Protein AF-A0A6B3HXJ4-F1 (afdb_monomer_lite)

pLDDT: mean 70.56, std 13.28, range [40.56, 88.31]

Radius o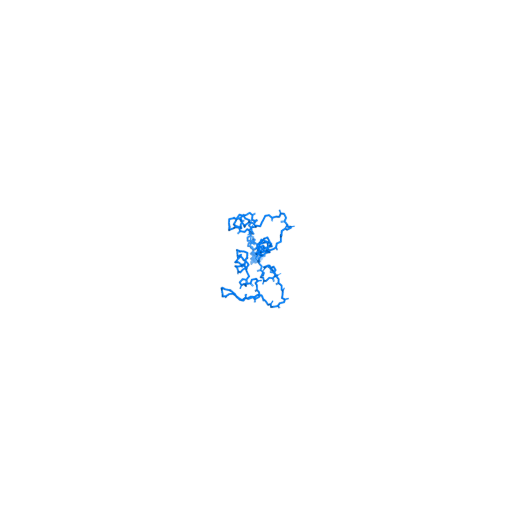f gyration: 31.88 Å; chains: 1; bounding box: 84×37×88 Å

Structure (mmCIF, N/CA/C/O backbone):
data_AF-A0A6B3HXJ4-F1
#
_entry.id   AF-A0A6B3HXJ4-F1
#
loop_
_atom_site.group_PDB
_atom_site.id
_atom_site.type_symbol
_atom_site.label_atom_id
_atom_site.label_alt_id
_atom_site.label_comp_id
_atom_site.label_asym_id
_atom_site.label_entity_id
_atom_site.label_seq_id
_atom_site.pdbx_PDB_ins_code
_atom_site.Cartn_x
_atom_site.Cartn_y
_atom_site.Cartn_z
_atom_site.occupancy
_atom_site.B_iso_or_equiv
_atom_site.auth_seq_id
_atom_site.auth_comp_id
_atom_site.auth_asym_id
_atom_site.auth_atom_id
_atom_site.pdbx_PDB_model_num
ATOM 1 N N . ALA A 1 1 ? 11.473 -3.000 -5.394 1.00 66.81 1 ALA A N 1
ATOM 2 C CA . ALA A 1 1 ? 10.977 -4.098 -4.515 1.00 66.81 1 ALA A CA 1
ATOM 3 C C . ALA A 1 1 ? 10.279 -3.626 -3.225 1.00 66.81 1 ALA A C 1
ATOM 5 O O . ALA A 1 1 ? 9.156 -4.054 -2.975 1.00 66.81 1 ALA A O 1
ATOM 6 N N . ILE A 1 2 ? 10.885 -2.776 -2.378 1.00 74.00 2 ILE A N 1
ATOM 7 C CA . ILE A 1 2 ? 10.279 -2.393 -1.080 1.00 74.00 2 ILE A CA 1
ATOM 8 C C . ILE A 1 2 ? 8.946 -1.632 -1.213 1.00 74.00 2 ILE A C 1
ATOM 10 O O . ILE A 1 2 ? 8.036 -1.848 -0.416 1.00 74.00 2 ILE A O 1
ATOM 14 N N . GLY A 1 3 ? 8.785 -0.816 -2.262 1.00 77.94 3 GLY A N 1
ATOM 15 C CA . GLY A 1 3 ? 7.528 -0.116 -2.549 1.00 77.94 3 GLY A CA 1
ATOM 16 C C . GLY A 1 3 ? 6.369 -1.063 -2.855 1.00 77.94 3 GLY A C 1
ATOM 17 O O . GLY A 1 3 ? 5.267 -0.874 -2.344 1.00 77.94 3 GLY A O 1
ATOM 18 N N . ALA A 1 4 ? 6.627 -2.137 -3.607 1.00 83.00 4 ALA A N 1
ATOM 19 C CA . ALA A 1 4 ? 5.617 -3.149 -3.902 1.00 83.00 4 ALA A CA 1
ATOM 20 C C . ALA A 1 4 ? 5.202 -3.949 -2.662 1.00 83.00 4 ALA A C 1
ATOM 22 O O . ALA A 1 4 ? 4.020 -4.236 -2.479 1.00 83.00 4 ALA A O 1
ATOM 23 N N . LEU A 1 5 ? 6.152 -4.234 -1.767 1.00 82.88 5 LEU A N 1
ATOM 24 C CA . LEU A 1 5 ? 5.867 -4.878 -0.484 1.00 82.88 5 LEU A CA 1
ATOM 25 C C . LEU A 1 5 ? 5.040 -3.977 0.439 1.00 82.88 5 LEU A C 1
ATOM 27 O O . LEU A 1 5 ? 4.086 -4.448 1.056 1.00 82.88 5 LEU A O 1
ATOM 31 N N . LEU A 1 6 ? 5.358 -2.681 0.506 1.00 84.44 6 LEU A N 1
ATOM 32 C CA . LEU A 1 6 ? 4.565 -1.717 1.267 1.00 84.44 6 LEU A CA 1
ATOM 33 C C . LEU A 1 6 ? 3.143 -1.612 0.705 1.00 84.44 6 LEU A C 1
ATOM 35 O O . LEU A 1 6 ? 2.178 -1.706 1.458 1.00 84.44 6 LEU A O 1
ATOM 39 N N . TYR A 1 7 ? 3.003 -1.483 -0.613 1.00 85.50 7 TYR A N 1
ATOM 40 C CA . TYR A 1 7 ? 1.703 -1.460 -1.278 1.00 85.50 7 TYR A CA 1
ATOM 41 C C . TYR A 1 7 ? 0.868 -2.693 -0.928 1.00 85.50 7 TYR A C 1
ATOM 43 O O . TYR A 1 7 ? -0.265 -2.570 -0.462 1.00 85.50 7 TYR A O 1
ATOM 51 N N . ALA A 1 8 ? 1.467 -3.875 -1.068 1.00 88.31 8 ALA A N 1
ATOM 52 C CA . ALA A 1 8 ? 0.857 -5.149 -0.727 1.00 88.31 8 ALA A CA 1
ATOM 53 C C . ALA A 1 8 ? 0.450 -5.243 0.748 1.00 88.31 8 ALA A C 1
ATOM 55 O O . ALA A 1 8 ? -0.618 -5.772 1.064 1.00 88.31 8 ALA A O 1
ATOM 56 N N . ALA A 1 9 ? 1.255 -4.703 1.664 1.00 85.56 9 ALA A N 1
ATOM 57 C CA . ALA A 1 9 ? 0.920 -4.674 3.083 1.00 85.56 9 ALA A CA 1
ATOM 58 C C . ALA A 1 9 ? -0.333 -3.825 3.367 1.00 85.56 9 ALA A C 1
ATOM 60 O O . ALA A 1 9 ? -1.153 -4.205 4.208 1.00 85.56 9 ALA A O 1
ATOM 61 N N . LEU A 1 10 ? -0.511 -2.717 2.640 1.00 86.00 10 LEU A N 1
ATOM 62 C CA . LEU A 1 10 ? -1.631 -1.789 2.815 1.00 86.00 10 LEU A CA 1
ATOM 63 C C . LEU A 1 10 ? -2.918 -2.299 2.167 1.00 86.00 10 LEU A C 1
ATOM 65 O O . LEU A 1 10 ? -3.974 -2.321 2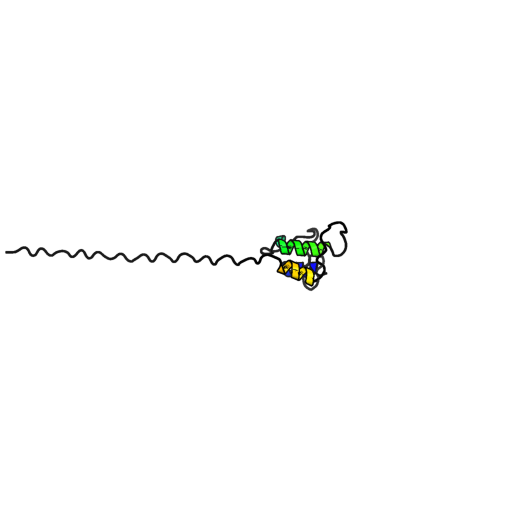.807 1.00 86.00 10 LEU A O 1
ATOM 69 N N . THR A 1 11 ? -2.824 -2.733 0.913 1.00 87.06 11 THR A N 1
ATOM 70 C CA . THR A 1 11 ? -3.981 -3.030 0.059 1.00 87.06 11 THR A CA 1
ATOM 71 C C . THR A 1 11 ? -4.322 -4.514 -0.012 1.00 87.06 11 THR A C 1
ATOM 73 O O . THR A 1 11 ? -5.401 -4.858 -0.488 1.00 87.06 11 THR A O 1
ATOM 76 N N . LYS A 1 12 ? -3.419 -5.398 0.446 1.00 86.00 12 LYS A N 1
ATOM 77 C CA . LYS A 1 12 ? -3.487 -6.853 0.212 1.00 86.00 12 LYS A CA 1
ATOM 78 C C . LYS A 1 12 ? -3.588 -7.210 -1.281 1.00 86.00 12 LYS A C 1
ATOM 80 O O . LYS A 1 12 ? -4.123 -8.258 -1.628 1.00 86.00 12 LYS A O 1
ATOM 85 N N . ARG A 1 13 ? -3.062 -6.351 -2.161 1.00 85.38 13 ARG A N 1
ATOM 86 C CA . ARG A 1 13 ? -2.969 -6.564 -3.612 1.00 85.38 13 ARG A CA 1
ATOM 87 C C . ARG A 1 13 ? -1.560 -6.308 -4.110 1.00 85.38 13 ARG A C 1
ATOM 89 O O . ARG A 1 13 ? -0.819 -5.527 -3.517 1.00 85.38 13 ARG A O 1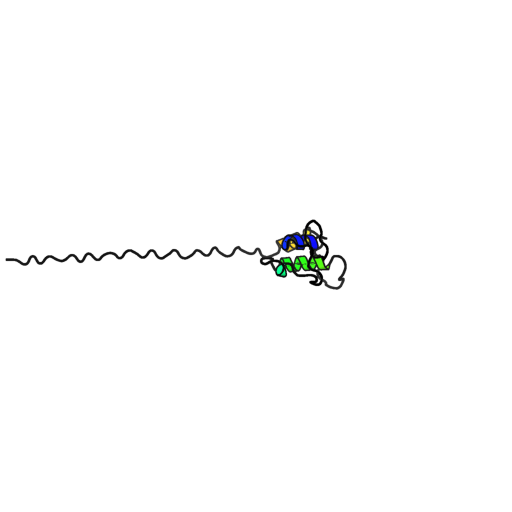
ATOM 96 N N . TRP A 1 14 ? -1.206 -6.942 -5.219 1.00 87.25 14 TRP A N 1
ATOM 97 C CA . TRP A 1 14 ? 0.051 -6.665 -5.894 1.00 87.25 14 TRP A CA 1
ATOM 98 C C . TRP A 1 14 ? -0.121 -5.468 -6.847 1.00 87.25 14 TRP A C 1
ATOM 100 O O . TRP A 1 14 ? -1.108 -5.426 -7.577 1.00 87.25 14 TRP A O 1
ATOM 110 N N . PRO A 1 15 ? 0.791 -4.477 -6.846 1.00 82.56 15 PRO A N 1
ATOM 111 C CA . PRO A 1 15 ? 0.641 -3.241 -7.627 1.00 82.56 15 PRO A CA 1
ATOM 112 C C . PRO A 1 15 ? 0.841 -3.418 -9.138 1.00 82.56 15 PRO A C 1
ATOM 114 O O . PRO A 1 15 ? 0.647 -2.470 -9.893 1.00 82.56 15 PRO A O 1
ATOM 117 N N . TYR A 1 16 ? 1.239 -4.608 -9.584 1.00 83.75 16 TYR A N 1
ATOM 118 C CA . TYR A 1 16 ? 1.389 -4.944 -10.997 1.00 83.75 16 TYR A CA 1
ATOM 119 C C . TYR A 1 16 ? 0.213 -5.805 -11.469 1.00 83.75 16 TYR A C 1
ATOM 121 O O . TYR A 1 16 ? -0.518 -6.372 -10.660 1.00 83.75 16 TYR A O 1
ATOM 129 N N . GLU A 1 17 ? 0.040 -5.929 -12.784 1.00 82.06 17 GLU A N 1
ATOM 130 C CA . GLU A 1 17 ? -1.045 -6.736 -13.363 1.00 82.06 17 GLU A CA 1
ATOM 131 C C . GLU A 1 17 ? -0.878 -8.244 -13.116 1.00 82.06 17 GLU A C 1
ATOM 133 O O . GLU A 1 17 ? -1.858 -8.984 -13.128 1.00 82.06 17 GLU A O 1
ATOM 138 N N . SER A 1 18 ? 0.357 -8.710 -12.909 1.00 81.44 18 SER A N 1
ATOM 139 C CA . SER A 1 18 ? 0.638 -10.113 -12.595 1.00 81.44 18 SER A CA 1
ATOM 140 C C . SER A 1 18 ? 0.397 -10.398 -11.122 1.00 81.44 18 SER A C 1
ATOM 142 O O . SER A 1 18 ? 0.841 -9.638 -10.265 1.00 81.44 18 SER A O 1
ATOM 144 N N . ASP A 1 19 ? -0.183 -11.555 -10.828 1.00 85.50 19 ASP A N 1
ATOM 145 C CA . ASP A 1 19 ? -0.180 -12.102 -9.476 1.00 85.50 19 ASP A CA 1
ATOM 146 C C . ASP A 1 19 ? 1.263 -12.385 -9.035 1.00 85.50 19 ASP A C 1
ATOM 148 O O . ASP A 1 19 ? 2.105 -12.808 -9.835 1.00 85.50 19 ASP A O 1
ATOM 152 N N . ALA A 1 20 ? 1.558 -12.145 -7.759 1.00 83.88 20 ALA A N 1
ATOM 153 C CA . ALA A 1 20 ? 2.860 -12.438 -7.173 1.00 83.88 20 ALA A CA 1
ATOM 154 C C . ALA A 1 20 ? 2.731 -12.685 -5.670 1.00 83.88 20 ALA A C 1
ATOM 156 O O . ALA A 1 20 ? 1.887 -12.091 -5.002 1.00 83.88 20 ALA A O 1
ATOM 157 N N . TYR A 1 21 ? 3.587 -13.553 -5.124 1.00 81.81 21 TYR A N 1
ATOM 158 C CA . TYR A 1 21 ? 3.659 -13.830 -3.681 1.00 81.81 21 TYR A CA 1
ATOM 159 C C . TYR A 1 21 ? 2.309 -14.223 -3.039 1.00 81.81 21 TYR A C 1
ATOM 161 O O . TYR A 1 21 ? 2.064 -13.933 -1.870 1.00 81.81 21 TYR A O 1
ATOM 169 N N . GLY A 1 22 ? 1.419 -14.871 -3.803 1.00 84.81 22 GLY A N 1
ATOM 170 C CA . GLY A 1 22 ? 0.078 -15.261 -3.349 1.00 84.81 22 GLY A CA 1
ATOM 171 C C . GLY A 1 22 ? -0.940 -14.114 -3.283 1.00 84.81 22 GLY A C 1
ATOM 172 O O . GLY A 1 22 ? -2.022 -14.299 -2.731 1.00 84.81 22 GLY A O 1
ATOM 173 N N . LEU A 1 23 ? -0.610 -12.939 -3.827 1.00 87.56 23 LEU A N 1
ATOM 174 C CA . LEU A 1 23 ? -1.499 -11.784 -3.923 1.00 87.56 23 LEU A CA 1
ATOM 175 C C . LEU A 1 23 ? -1.968 -11.586 -5.360 1.00 87.56 23 LEU A C 1
ATOM 177 O O . LEU A 1 23 ? -1.175 -11.689 -6.298 1.00 87.56 23 LEU A O 1
ATOM 181 N N . SER A 1 24 ? -3.247 -11.242 -5.509 1.00 86.38 24 SER A N 1
ATOM 182 C CA . SER A 1 24 ? -3.814 -10.896 -6.808 1.00 86.38 24 SER A CA 1
ATOM 183 C C . SER A 1 24 ? -3.283 -9.552 -7.298 1.00 86.38 24 SER A C 1
ATOM 185 O O . SER A 1 24 ? -3.234 -8.581 -6.530 1.00 86.38 24 SER A O 1
ATOM 187 N N . GLY A 1 25 ? -2.938 -9.498 -8.578 1.00 85.00 25 GLY A N 1
ATOM 188 C CA . GLY A 1 25 ? -2.571 -8.284 -9.287 1.00 85.00 25 GLY A CA 1
ATOM 189 C C . GLY A 1 25 ? -3.721 -7.288 -9.406 1.00 85.00 25 GLY A C 1
ATOM 190 O O . GLY A 1 25 ? -4.881 -7.551 -9.046 1.00 85.00 25 GLY A O 1
ATOM 191 N N . LEU A 1 26 ? -3.389 -6.103 -9.911 1.00 83.75 26 LEU A N 1
ATOM 192 C CA . LEU A 1 26 ? -4.392 -5.111 -10.273 1.00 83.75 26 LEU A CA 1
ATOM 193 C C . LEU A 1 26 ? -5.153 -5.543 -11.537 1.00 83.75 26 LEU A C 1
ATOM 195 O O . LEU A 1 26 ? -4.572 -6.169 -12.427 1.00 83.75 26 LEU A O 1
ATOM 199 N N . PRO A 1 27 ? -6.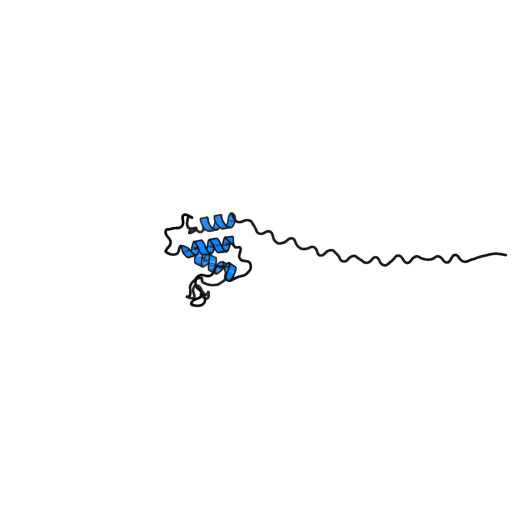452 -5.204 -11.644 1.00 81.75 27 PRO A N 1
ATOM 200 C CA . PRO A 1 27 ? -7.212 -5.446 -12.862 1.00 81.75 27 PRO A CA 1
ATOM 201 C C . PRO A 1 27 ? -6.535 -4.796 -14.072 1.00 81.75 27 PRO A C 1
ATOM 203 O O . PRO A 1 27 ? -6.076 -3.653 -14.004 1.00 81.75 27 PRO A O 1
ATOM 206 N N . LYS A 1 28 ? -6.505 -5.525 -15.191 1.00 78.31 28 LYS A N 1
ATOM 207 C CA . LYS A 1 28 ? -5.876 -5.062 -16.433 1.00 78.31 28 LYS A CA 1
ATOM 208 C C . LYS A 1 28 ? -6.473 -3.732 -16.889 1.00 78.31 28 LYS A C 1
ATOM 210 O O . LYS A 1 28 ? -7.692 -3.564 -16.883 1.00 78.31 28 LYS A O 1
ATOM 215 N N . GLY A 1 29 ? -5.609 -2.807 -17.299 1.00 76.12 29 GLY A N 1
ATOM 216 C CA . GLY A 1 29 ? -6.017 -1.491 -17.806 1.00 76.12 29 GLY A CA 1
ATOM 217 C C . GLY A 1 29 ? -6.397 -0.457 -16.739 1.00 76.12 29 GLY A C 1
ATOM 218 O O . GLY A 1 29 ? -6.778 0.654 -17.095 1.00 76.12 29 GLY A O 1
ATOM 219 N N . MET A 1 30 ? -6.275 -0.780 -15.446 1.00 72.00 30 MET A N 1
ATOM 220 C CA . MET A 1 30 ? -6.581 0.156 -14.355 1.00 72.00 30 MET A CA 1
ATOM 221 C C . MET A 1 30 ? -5.399 1.085 -14.005 1.00 72.00 30 MET A C 1
ATOM 223 O O . MET A 1 30 ? -5.589 2.110 -13.355 1.00 72.00 30 MET A O 1
ATOM 227 N N . GLY A 1 31 ? -4.188 0.767 -14.480 1.00 75.25 31 GLY A N 1
ATOM 228 C CA . GLY A 1 31 ? -2.974 1.537 -14.195 1.00 75.25 31 GLY A CA 1
ATOM 229 C C . GLY A 1 31 ? -2.540 1.457 -12.725 1.00 75.25 31 GLY A C 1
ATOM 230 O O . GLY A 1 31 ? -3.079 0.677 -11.941 1.00 75.25 31 GLY A O 1
ATOM 231 N N . LEU A 1 32 ? -1.534 2.250 -12.345 1.00 79.00 32 LEU A N 1
ATOM 232 C CA . LEU A 1 32 ? -1.074 2.316 -10.956 1.00 79.00 32 LEU A CA 1
ATOM 233 C C . LEU A 1 32 ? -2.070 3.128 -10.114 1.00 79.00 32 LEU A C 1
ATOM 235 O O . LEU A 1 32 ? -2.215 4.333 -10.308 1.00 79.00 32 LEU A O 1
ATOM 239 N N . ILE A 1 33 ? -2.730 2.470 -9.162 1.00 83.81 33 ILE A N 1
ATOM 240 C CA . ILE A 1 33 ? -3.745 3.074 -8.284 1.00 83.81 33 ILE A CA 1
ATOM 241 C C . ILE A 1 33 ? -3.149 3.319 -6.908 1.00 83.81 33 ILE A C 1
ATOM 243 O O . ILE A 1 33 ? -2.474 2.438 -6.376 1.00 83.81 33 ILE A O 1
ATOM 247 N N . ALA A 1 34 ? -3.442 4.467 -6.298 1.00 85.06 34 ALA A N 1
ATOM 248 C CA . ALA A 1 34 ? -2.949 4.789 -4.964 1.00 85.06 34 ALA A CA 1
ATOM 249 C C . ALA A 1 34 ? -3.553 3.863 -3.881 1.00 85.06 34 ALA A C 1
ATOM 251 O O . ALA A 1 34 ? -4.733 3.515 -3.964 1.00 85.06 34 ALA A O 1
ATOM 252 N N . PRO A 1 35 ? -2.796 3.468 -2.838 1.00 85.75 35 PRO A N 1
ATOM 253 C CA . PRO A 1 35 ? -3.296 2.569 -1.792 1.00 85.75 35 PRO A CA 1
ATOM 254 C C . PRO A 1 35 ? -4.580 3.034 -1.087 1.00 85.75 35 PRO A C 1
ATOM 256 O O . PRO A 1 35 ? -5.411 2.206 -0.717 1.00 85.75 35 PRO A O 1
ATOM 259 N N . ASP A 1 36 ? -4.759 4.346 -0.931 1.00 86.06 36 ASP A N 1
ATOM 260 C CA . ASP A 1 36 ? -5.943 4.977 -0.328 1.00 86.06 36 ASP A CA 1
ATOM 261 C C . ASP A 1 36 ? -7.197 4.835 -1.189 1.00 86.06 36 ASP A C 1
ATOM 263 O O . ASP A 1 36 ? -8.300 4.769 -0.653 1.00 86.06 36 ASP A O 1
ATOM 267 N N . GLN A 1 37 ? -7.037 4.714 -2.507 1.00 86.38 37 GLN A N 1
ATOM 268 C CA . GLN A 1 37 ? -8.146 4.458 -3.425 1.00 86.38 37 GLN A CA 1
ATOM 269 C C . GLN A 1 37 ? -8.553 2.978 -3.436 1.00 86.38 37 GLN A C 1
ATOM 271 O O . GLN A 1 37 ? -9.692 2.657 -3.767 1.00 86.38 37 GLN A O 1
ATOM 276 N N . VAL A 1 38 ? -7.646 2.070 -3.060 1.00 84.81 38 VAL A N 1
ATOM 277 C CA . VAL A 1 38 ? -7.923 0.624 -3.004 1.00 84.81 38 VAL A CA 1
ATOM 278 C C . VAL A 1 38 ? -8.553 0.219 -1.674 1.00 84.81 38 VAL A C 1
ATOM 280 O O . VAL A 1 38 ? -9.385 -0.689 -1.636 1.00 84.81 38 VAL A O 1
ATOM 283 N N . ARG A 1 39 ? -8.159 0.864 -0.569 1.00 83.62 39 ARG A N 1
ATOM 284 C CA . ARG A 1 39 ? -8.627 0.505 0.771 1.00 83.62 39 ARG A CA 1
ATOM 285 C C . ARG A 1 39 ? -8.867 1.735 1.642 1.00 83.62 39 ARG A C 1
ATOM 287 O O . ARG A 1 39 ? -7.953 2.504 1.928 1.00 83.62 39 ARG A O 1
ATOM 294 N N . ALA A 1 40 ? -10.087 1.842 2.167 1.00 82.19 40 ALA A N 1
ATOM 295 C CA . ALA A 1 40 ? -10.433 2.848 3.164 1.00 82.19 40 ALA A CA 1
ATOM 296 C C . ALA A 1 40 ? -9.591 2.687 4.445 1.00 82.19 40 ALA A C 1
ATOM 298 O O . ALA A 1 40 ? -9.333 1.571 4.903 1.00 82.19 40 ALA A O 1
ATOM 299 N N . GLY A 1 41 ? -9.184 3.813 5.034 1.00 80.38 41 GLY A N 1
ATOM 300 C CA . GLY A 1 41 ? -8.383 3.848 6.262 1.00 80.38 41 GLY A CA 1
ATOM 301 C C . GLY A 1 41 ? -6.867 3.850 6.049 1.00 80.38 41 GLY A C 1
ATOM 302 O O . GLY A 1 41 ? -6.125 3.852 7.029 1.00 80.38 41 GLY A O 1
ATOM 303 N N . VAL A 1 42 ? -6.383 3.881 4.802 1.00 83.25 42 VAL A N 1
ATOM 304 C CA . VAL A 1 42 ? -4.961 4.136 4.531 1.00 83.25 42 VAL A CA 1
ATOM 305 C C . VAL A 1 42 ? -4.677 5.635 4.653 1.00 83.25 42 VAL A C 1
ATOM 307 O O . VAL A 1 42 ? -5.360 6.465 4.056 1.00 83.25 42 VAL A O 1
ATOM 310 N N . HIS A 1 43 ? -3.665 5.992 5.447 1.00 84.19 43 HIS A N 1
ATOM 311 C CA . HIS A 1 43 ? -3.253 7.381 5.630 1.00 84.19 43 HIS A CA 1
ATOM 312 C C . HIS A 1 43 ? -2.645 7.945 4.339 1.00 84.19 43 HIS A C 1
ATOM 314 O O . HIS A 1 43 ? -1.769 7.319 3.743 1.00 84.19 43 HIS A O 1
ATOM 320 N N . ARG A 1 44 ? -3.036 9.164 3.953 1.00 80.81 44 ARG A N 1
ATOM 321 C CA . ARG A 1 44 ? -2.564 9.821 2.723 1.00 80.81 44 ARG A CA 1
ATOM 322 C C . ARG A 1 44 ? -1.035 9.893 2.626 1.00 80.81 44 ARG A C 1
ATOM 324 O O . ARG A 1 44 ? -0.481 9.562 1.587 1.00 80.81 44 ARG A O 1
ATOM 331 N N . GLY A 1 45 ? -0.347 10.228 3.720 1.00 81.81 45 GLY A N 1
ATOM 332 C CA . GLY A 1 45 ? 1.123 10.251 3.740 1.00 81.81 45 GLY A CA 1
ATOM 333 C C . GLY A 1 45 ? 1.756 8.875 3.496 1.00 81.81 45 GLY A C 1
ATOM 334 O O . GLY A 1 45 ? 2.807 8.773 2.872 1.00 81.81 45 GLY A O 1
ATOM 335 N N . LEU A 1 46 ? 1.089 7.795 3.916 1.00 81.50 46 LEU A N 1
ATOM 336 C CA . LEU A 1 46 ? 1.561 6.428 3.692 1.00 81.50 46 LEU A CA 1
ATOM 337 C C . LEU A 1 46 ? 1.318 5.980 2.244 1.00 81.50 46 LEU A C 1
ATOM 339 O O . LEU A 1 46 ? 2.173 5.320 1.655 1.00 81.50 46 LEU A O 1
ATOM 343 N N . SER A 1 47 ? 0.196 6.396 1.650 1.00 83.06 47 SER A N 1
ATOM 344 C CA . SER A 1 47 ? -0.060 6.231 0.217 1.00 83.06 47 SER A CA 1
ATOM 345 C C . SER A 1 47 ? 0.971 6.957 -0.639 1.00 83.06 47 SER A C 1
ATOM 347 O O . SER A 1 47 ? 1.508 6.372 -1.577 1.00 83.06 47 SER A O 1
ATOM 349 N N . GLU A 1 48 ? 1.286 8.209 -0.307 1.00 82.06 48 GLU A N 1
ATOM 350 C CA . GLU A 1 48 ? 2.276 9.011 -1.031 1.00 82.06 48 GLU A CA 1
ATOM 351 C C . GLU A 1 48 ? 3.678 8.386 -0.937 1.00 82.06 48 GLU A C 1
ATOM 353 O O . GLU A 1 48 ? 4.369 8.291 -1.953 1.00 82.06 48 GLU A O 1
ATOM 358 N N . LEU A 1 49 ? 4.069 7.867 0.235 1.00 79.38 49 LEU A N 1
ATOM 359 C CA . LEU A 1 49 ? 5.319 7.113 0.409 1.00 79.38 49 LEU A CA 1
ATOM 360 C C . LEU A 1 49 ? 5.349 5.829 -0.429 1.00 79.38 49 LEU A C 1
ATOM 362 O O . LEU A 1 49 ? 6.353 5.551 -1.084 1.00 79.38 49 LEU A O 1
ATOM 366 N N . ALA A 1 50 ? 4.257 5.060 -0.453 1.00 81.44 50 ALA A N 1
ATOM 367 C CA . ALA A 1 50 ? 4.170 3.840 -1.253 1.00 81.44 50 ALA A CA 1
ATOM 368 C C . ALA A 1 50 ? 4.254 4.130 -2.757 1.00 81.44 50 ALA A C 1
ATOM 370 O O . ALA A 1 50 ? 5.003 3.460 -3.465 1.00 81.44 50 ALA A O 1
ATOM 371 N N . MET A 1 51 ? 3.551 5.158 -3.239 1.00 82.00 51 MET A N 1
ATOM 372 C CA . MET A 1 51 ? 3.604 5.576 -4.643 1.00 82.00 51 MET A CA 1
ATOM 373 C C . MET A 1 51 ? 4.990 6.103 -5.024 1.00 82.00 51 MET A C 1
ATOM 375 O O . MET A 1 51 ? 5.491 5.785 -6.100 1.00 82.00 51 MET A O 1
ATOM 379 N N . ARG A 1 52 ? 5.653 6.841 -4.124 1.00 75.88 52 ARG A N 1
ATOM 380 C CA . ARG A 1 52 ? 7.032 7.313 -4.312 1.00 75.88 52 ARG A CA 1
ATOM 381 C C . ARG A 1 52 ? 8.030 6.156 -4.383 1.00 75.88 52 ARG A C 1
ATOM 383 O O . ARG A 1 52 ? 8.922 6.174 -5.224 1.00 75.88 52 ARG A O 1
ATOM 390 N N . ALA A 1 53 ? 7.859 5.138 -3.542 1.00 75.75 53 ALA A N 1
ATOM 391 C CA . ALA A 1 53 ? 8.698 3.943 -3.553 1.00 75.75 53 ALA A CA 1
ATOM 392 C C . ALA A 1 53 ? 8.434 3.040 -4.777 1.00 75.75 53 ALA A C 1
ATOM 394 O O . ALA A 1 53 ? 9.358 2.387 -5.256 1.00 75.75 53 ALA A O 1
ATOM 395 N N . LEU A 1 54 ? 7.197 3.005 -5.291 1.00 73.19 54 LEU A N 1
ATOM 396 C CA . LEU A 1 54 ? 6.798 2.251 -6.490 1.00 73.19 54 LEU A CA 1
ATOM 397 C C . LEU A 1 54 ? 7.266 2.893 -7.796 1.00 73.19 54 LEU A C 1
ATOM 399 O O . LEU A 1 54 ? 7.733 2.195 -8.693 1.00 73.19 54 LEU A O 1
ATOM 403 N N . ALA A 1 55 ? 7.172 4.220 -7.899 1.00 64.06 55 ALA A N 1
ATOM 404 C CA . ALA A 1 55 ? 7.590 4.968 -9.083 1.00 64.06 55 ALA A CA 1
ATOM 405 C C . ALA A 1 55 ? 9.098 4.844 -9.376 1.00 64.06 55 ALA A C 1
ATOM 407 O O . ALA A 1 55 ? 9.543 5.181 -10.472 1.00 64.06 55 ALA A O 1
ATOM 408 N N . ASN A 1 56 ? 9.883 4.335 -8.421 1.00 57.22 56 ASN A N 1
ATOM 409 C CA . ASN A 1 56 ? 11.333 4.248 -8.524 1.00 57.22 56 ASN A CA 1
ATOM 410 C C . ASN A 1 56 ? 11.884 2.834 -8.803 1.00 57.22 56 ASN A C 1
ATOM 412 O O . ASN A 1 56 ? 13.095 2.647 -8.747 1.00 57.22 56 ASN A O 1
ATOM 416 N N . ASP A 1 57 ? 11.051 1.845 -9.163 1.00 54.84 57 ASP A N 1
ATOM 417 C CA . ASP A 1 57 ? 11.515 0.503 -9.591 1.00 54.84 57 ASP A CA 1
ATOM 418 C C . ASP A 1 57 ? 12.137 0.490 -11.020 1.00 54.84 57 ASP A C 1
ATOM 420 O O . ASP A 1 57 ? 12.285 -0.566 -11.629 1.00 54.84 57 ASP A O 1
ATOM 424 N N . GLY A 1 58 ? 12.552 1.649 -11.565 1.00 47.12 58 GLY A N 1
ATOM 425 C CA . GLY A 1 58 ? 13.386 1.689 -12.778 1.00 47.12 58 GLY A CA 1
ATOM 426 C C . GLY A 1 58 ? 13.455 2.997 -13.577 1.00 47.12 58 GLY A C 1
ATOM 427 O O . GLY A 1 58 ? 14.368 3.135 -14.385 1.00 47.12 58 GLY A O 1
ATOM 428 N N . ALA A 1 59 ? 12.556 3.974 -13.399 1.00 45.91 59 ALA A N 1
ATOM 429 C CA . ALA A 1 59 ? 12.606 5.201 -14.204 1.00 45.91 59 ALA A CA 1
ATOM 430 C C . ALA A 1 59 ? 11.848 6.378 -13.573 1.00 45.91 59 ALA A C 1
ATOM 432 O O . ALA A 1 59 ? 10.625 6.379 -13.564 1.00 45.91 59 ALA A O 1
ATOM 433 N N . THR A 1 60 ? 12.563 7.413 -13.119 1.00 42.91 60 THR A N 1
ATOM 434 C CA . THR A 1 60 ? 12.231 8.837 -13.366 1.00 42.91 60 THR A CA 1
ATOM 435 C C . THR A 1 60 ? 13.284 9.752 -12.725 1.00 42.91 60 THR A C 1
ATOM 437 O O . THR A 1 60 ? 13.145 10.256 -11.617 1.00 42.91 60 THR A O 1
ATOM 440 N N . ALA A 1 61 ? 14.354 10.015 -13.476 1.00 40.56 61 ALA A N 1
ATOM 441 C CA . ALA A 1 61 ? 15.495 10.858 -13.108 1.00 40.56 61 ALA A CA 1
ATOM 442 C C . ALA A 1 61 ? 15.197 12.379 -12.989 1.00 40.56 61 ALA A C 1
ATOM 444 O O . ALA A 1 61 ? 16.081 13.191 -13.243 1.00 40.56 61 ALA A O 1
ATOM 445 N N . SER A 1 62 ? 13.969 12.809 -12.663 1.00 45.56 62 SER A N 1
ATOM 446 C CA . SER A 1 62 ? 13.589 14.236 -12.751 1.00 45.56 62 SER A CA 1
ATOM 447 C C . SER A 1 62 ? 12.746 14.785 -11.592 1.00 45.56 62 SER A C 1
ATOM 449 O O . SER A 1 62 ? 12.147 15.850 -11.711 1.00 45.56 62 SER A O 1
ATOM 451 N N . ARG A 1 63 ? 12.704 14.115 -10.436 1.00 50.69 63 ARG A N 1
ATOM 452 C CA . ARG A 1 63 ? 12.167 14.731 -9.210 1.00 50.69 63 ARG A CA 1
ATOM 453 C C . ARG A 1 63 ? 13.232 14.735 -8.120 1.00 50.69 63 ARG A C 1
ATOM 455 O O . ARG A 1 63 ? 13.756 13.692 -7.760 1.00 50.69 63 ARG A O 1
ATOM 462 N N . GLN A 1 64 ? 13.552 15.935 -7.634 1.00 46.69 64 GLN A N 1
ATOM 463 C CA . GLN A 1 64 ? 14.611 16.258 -6.665 1.00 46.69 64 GLN A CA 1
ATOM 464 C C . GLN A 1 64 ? 14.339 15.756 -5.230 1.00 46.69 64 GLN A C 1
ATOM 466 O O . GLN A 1 64 ? 15.013 16.184 -4.298 1.00 46.69 64 GLN A O 1
ATOM 471 N N . GLU A 1 65 ? 13.367 14.865 -5.025 1.00 49.53 65 GLU A N 1
ATOM 472 C CA . GLU A 1 65 ? 13.125 14.260 -3.714 1.00 49.53 65 GLU A CA 1
ATOM 473 C C . GLU A 1 65 ? 13.817 12.892 -3.656 1.00 49.53 65 GLU A C 1
ATOM 475 O O . GLU A 1 65 ? 13.559 12.053 -4.524 1.00 49.53 65 GLU A O 1
ATOM 480 N N . PRO A 1 66 ? 14.708 12.657 -2.673 1.00 52.09 66 PRO A N 1
ATOM 481 C CA . PRO A 1 66 ? 15.495 11.438 -2.610 1.00 52.09 66 PRO A CA 1
ATOM 482 C C . PRO A 1 66 ? 14.571 10.216 -2.521 1.00 52.09 66 PRO A C 1
ATOM 484 O O . PRO A 1 66 ? 13.585 10.228 -1.773 1.00 52.09 66 PRO A O 1
ATOM 487 N N . PRO A 1 67 ? 14.849 9.163 -3.299 1.00 55.91 67 PRO A N 1
ATOM 488 C CA . PRO A 1 67 ? 13.995 7.994 -3.332 1.00 55.91 67 PRO A CA 1
ATOM 489 C C . PRO A 1 67 ? 14.121 7.226 -2.015 1.00 55.91 67 PRO A C 1
ATOM 491 O O . PRO A 1 67 ? 15.186 6.696 -1.713 1.00 55.91 67 PRO A O 1
ATOM 494 N N . CYS A 1 68 ? 13.028 7.125 -1.252 1.00 56.91 68 CYS A N 1
ATOM 495 C CA . CYS A 1 68 ? 12.957 6.275 -0.061 1.00 56.91 68 CYS A CA 1
ATOM 496 C C . CYS A 1 68 ? 13.021 4.801 -0.489 1.00 56.91 68 CYS A C 1
ATOM 498 O O . CYS A 1 68 ? 11.998 4.152 -0.710 1.00 56.91 68 CYS A O 1
ATOM 500 N N . THR A 1 69 ? 14.234 4.296 -0.686 1.00 63.22 69 THR A N 1
ATOM 501 C CA . THR A 1 69 ? 14.509 2.961 -1.246 1.00 63.22 69 THR A CA 1
ATOM 502 C C . THR A 1 69 ? 15.118 2.029 -0.220 1.00 63.22 69 THR A C 1
ATOM 504 O O . THR A 1 69 ? 15.152 0.815 -0.434 1.00 63.22 69 THR A O 1
ATOM 507 N N . THR A 1 70 ? 15.529 2.570 0.925 1.00 68.38 70 THR A N 1
ATOM 508 C CA . THR A 1 70 ? 16.003 1.771 2.045 1.00 68.38 70 THR A CA 1
ATOM 509 C C . THR A 1 70 ? 14.888 1.541 3.072 1.00 68.38 70 THR A C 1
ATOM 511 O O . THR A 1 70 ? 14.053 2.422 3.306 1.00 68.38 70 THR A O 1
ATOM 514 N N . PRO A 1 71 ? 14.863 0.366 3.730 1.00 68.69 71 PRO A N 1
ATOM 515 C CA . PRO A 1 71 ? 13.956 0.119 4.849 1.00 68.69 71 PRO A CA 1
ATOM 516 C C . PRO A 1 71 ? 14.093 1.167 5.956 1.00 68.69 71 PRO A C 1
ATOM 518 O O . PRO A 1 71 ? 13.103 1.518 6.590 1.00 68.69 71 PRO A O 1
ATOM 521 N N . ASP A 1 72 ? 15.308 1.679 6.162 1.00 72.50 72 ASP A N 1
ATOM 522 C CA . ASP A 1 72 ? 15.621 2.677 7.182 1.00 72.50 72 ASP A CA 1
ATOM 523 C C . ASP A 1 72 ? 14.997 4.047 6.868 1.00 72.50 72 ASP A C 1
ATOM 525 O O . ASP A 1 72 ? 14.360 4.648 7.732 1.00 72.50 72 ASP A O 1
ATOM 529 N N . GLU A 1 73 ? 15.077 4.516 5.618 1.00 70.88 73 GLU A N 1
ATOM 530 C CA . GLU A 1 73 ? 14.393 5.740 5.174 1.00 70.88 73 GLU A CA 1
ATOM 531 C C . GLU A 1 73 ? 12.876 5.612 5.260 1.00 70.88 73 GLU A C 1
ATOM 533 O O . GLU A 1 73 ? 12.203 6.544 5.702 1.00 70.88 73 GLU A O 1
ATOM 538 N N . LEU A 1 74 ? 12.331 4.452 4.878 1.00 70.94 74 LEU A N 1
ATOM 539 C CA . LEU A 1 74 ? 10.901 4.199 5.003 1.00 70.94 74 LEU A CA 1
ATOM 540 C C . LEU A 1 74 ? 10.475 4.194 6.477 1.00 70.94 74 LEU A C 1
ATOM 542 O O . LEU A 1 74 ? 9.484 4.829 6.827 1.00 70.94 74 LEU A O 1
ATOM 546 N N . ALA A 1 75 ? 11.234 3.530 7.350 1.00 75.00 75 ALA A N 1
ATOM 547 C CA . ALA A 1 75 ? 10.964 3.499 8.782 1.00 75.00 75 ALA A CA 1
ATOM 548 C C . ALA A 1 75 ? 11.042 4.899 9.407 1.00 75.00 75 ALA A C 1
ATOM 550 O O . ALA A 1 75 ? 10.163 5.261 10.185 1.00 75.00 75 ALA A O 1
ATOM 551 N N . LYS A 1 76 ? 12.033 5.715 9.024 1.00 76.06 76 LYS A N 1
ATOM 552 C CA . LYS A 1 76 ? 12.159 7.117 9.453 1.00 76.06 76 LYS A CA 1
ATOM 553 C C . LYS A 1 76 ? 10.990 7.971 8.976 1.00 76.06 76 LYS A C 1
ATOM 555 O O . LYS A 1 76 ? 10.420 8.707 9.775 1.00 76.06 76 LYS A O 1
ATOM 560 N N . ALA A 1 77 ? 10.603 7.851 7.708 1.00 73.75 77 ALA A N 1
ATOM 561 C CA . ALA A 1 77 ? 9.470 8.585 7.153 1.00 73.75 77 ALA A CA 1
ATOM 562 C C . ALA A 1 77 ? 8.154 8.193 7.839 1.00 73.75 77 ALA A C 1
ATOM 564 O O . ALA A 1 77 ? 7.354 9.059 8.181 1.00 73.75 77 ALA A O 1
ATOM 565 N N . VAL A 1 78 ? 7.959 6.898 8.113 1.00 74.38 78 VAL A N 1
ATOM 566 C CA . VAL A 1 78 ? 6.802 6.401 8.866 1.00 74.38 78 VAL A CA 1
ATOM 567 C C . VAL A 1 78 ? 6.824 6.883 10.316 1.00 74.38 78 VAL A C 1
ATOM 569 O O . VAL A 1 78 ? 5.791 7.307 10.826 1.00 74.38 78 VAL A O 1
ATOM 572 N N . ALA A 1 79 ? 7.985 6.871 10.970 1.00 77.25 79 ALA A N 1
ATOM 573 C CA . ALA A 1 79 ? 8.144 7.344 12.343 1.00 77.25 79 ALA A CA 1
ATOM 574 C C . ALA A 1 79 ? 7.938 8.860 12.486 1.00 77.25 79 ALA A C 1
ATOM 576 O O . ALA A 1 79 ? 7.484 9.313 13.534 1.00 77.25 79 ALA A O 1
ATOM 577 N N . ALA A 1 80 ? 8.246 9.635 11.443 1.00 76.81 80 ALA A N 1
ATOM 578 C CA . ALA A 1 80 ? 8.041 11.079 11.406 1.00 76.81 80 ALA A CA 1
ATOM 579 C C . ALA A 1 80 ? 6.577 11.486 11.158 1.00 76.81 80 ALA A C 1
ATOM 581 O O . ALA A 1 80 ? 6.237 12.658 11.323 1.00 76.81 80 ALA A O 1
ATOM 582 N N . MET A 1 81 ? 5.701 10.556 10.756 1.00 74.06 81 MET A N 1
ATOM 583 C CA . MET A 1 81 ? 4.296 10.881 10.525 1.00 74.06 81 MET A CA 1
ATOM 584 C C . MET A 1 81 ? 3.558 11.158 11.845 1.00 74.06 81 MET A C 1
ATOM 586 O O . MET A 1 81 ? 3.766 10.451 12.837 1.00 74.06 81 MET A O 1
ATOM 590 N N . PRO A 1 82 ? 2.652 12.155 11.866 1.00 70.06 82 PRO A N 1
ATOM 591 C CA . PRO A 1 82 ? 1.824 12.419 13.032 1.00 70.06 82 PRO A CA 1
ATOM 592 C C . PRO A 1 82 ? 0.993 11.176 13.358 1.00 70.06 82 PRO A C 1
ATOM 594 O O . PRO A 1 82 ? 0.308 10.614 12.500 1.00 70.06 82 PRO A O 1
ATOM 597 N N . ARG A 1 83 ? 1.066 10.726 14.613 1.00 70.25 83 ARG A N 1
ATOM 598 C CA . ARG A 1 83 ? 0.253 9.605 15.086 1.00 70.25 83 ARG A CA 1
ATOM 599 C C . ARG A 1 83 ? -1.213 10.013 15.017 1.00 70.25 83 ARG A C 1
ATOM 601 O O . ARG A 1 83 ? -1.611 10.980 15.661 1.00 70.25 83 ARG A O 1
ATOM 608 N N . VAL A 1 84 ? -2.009 9.267 14.256 1.00 65.06 84 VAL A N 1
ATOM 609 C CA . VAL A 1 84 ? -3.466 9.420 14.272 1.00 65.06 84 VAL A CA 1
ATOM 610 C C . VAL A 1 84 ? -3.941 9.024 15.667 1.00 65.06 84 VAL A C 1
ATOM 612 O O . VAL A 1 84 ? -3.840 7.856 16.049 1.00 65.06 84 VAL A O 1
ATOM 615 N N . LEU A 1 85 ? -4.397 10.003 16.450 1.00 60.09 85 LEU A N 1
ATOM 616 C CA . LEU A 1 85 ? -5.027 9.736 17.736 1.00 60.09 85 LEU A CA 1
ATOM 617 C C . LEU A 1 85 ? -6.342 8.991 17.451 1.00 60.09 85 LEU A C 1
ATOM 619 O O . LEU A 1 85 ? -7.085 9.429 16.565 1.00 60.09 85 LEU A O 1
ATOM 623 N N . PRO A 1 86 ? -6.645 7.872 18.137 1.00 68.19 86 PRO A N 1
ATOM 624 C CA . PRO A 1 86 ? -7.976 7.289 18.051 1.00 68.19 86 PRO A CA 1
ATOM 625 C C . PRO A 1 86 ? -9.013 8.377 18.367 1.00 68.19 86 PRO A C 1
ATOM 627 O O . PRO A 1 86 ? -8.761 9.189 19.263 1.00 68.19 86 PRO A O 1
ATOM 630 N N . PRO A 1 87 ? -10.139 8.434 17.628 1.00 68.75 87 PRO A N 1
ATOM 631 C CA . PRO A 1 87 ? -11.189 9.394 17.932 1.00 68.75 87 PRO A CA 1
ATOM 632 C C . PRO A 1 87 ? -11.573 9.221 19.400 1.00 68.75 87 PRO A C 1
ATOM 634 O O . PRO A 1 87 ? -11.710 8.085 19.864 1.00 68.75 87 PRO A O 1
ATOM 637 N N . GLU A 1 88 ? -11.685 10.332 20.131 1.00 72.38 88 GLU A N 1
ATOM 638 C CA . GLU A 1 88 ? -12.089 10.293 2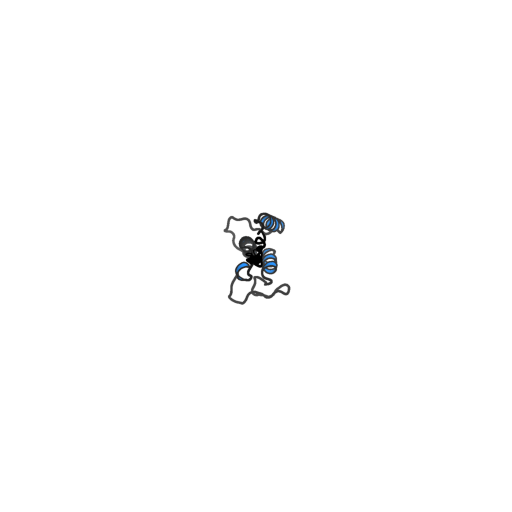1.534 1.00 72.38 88 GLU A CA 1
ATOM 639 C C . GLU A 1 88 ? -13.338 9.412 21.666 1.00 72.38 88 GLU A C 1
ATOM 641 O O . GLU A 1 88 ? -14.286 9.589 20.886 1.00 72.38 88 GLU A O 1
ATOM 646 N N . PRO A 1 89 ? -13.351 8.433 22.593 1.00 70.56 89 PRO A N 1
ATOM 647 C CA . PRO A 1 89 ? -14.536 7.628 22.812 1.00 70.56 89 PRO A CA 1
ATOM 648 C C . PRO A 1 89 ? -15.669 8.586 23.157 1.00 70.56 89 PRO A C 1
ATOM 650 O O . PRO A 1 89 ? -15.612 9.306 24.153 1.00 70.56 89 PRO A O 1
ATOM 653 N N . THR A 1 90 ? -16.687 8.627 22.300 1.00 67.75 90 THR A N 1
ATOM 654 C CA . THR A 1 90 ? -17.866 9.451 22.527 1.00 67.75 90 THR A CA 1
ATOM 655 C C . THR A 1 90 ? -18.562 8.859 23.743 1.00 67.75 90 THR A C 1
ATOM 657 O O . THR A 1 90 ? -19.231 7.830 23.649 1.00 67.75 90 THR A O 1
ATOM 660 N N . PHE A 1 91 ? -18.344 9.452 24.916 1.00 67.38 91 PHE A N 1
ATOM 661 C CA . PHE A 1 91 ? -19.088 9.089 26.109 1.00 67.38 91 PHE A CA 1
ATOM 662 C C . PHE A 1 91 ? -20.527 9.515 25.830 1.00 67.38 91 PHE A C 1
ATOM 664 O O . PHE A 1 91 ? -20.845 10.704 25.872 1.00 67.38 91 PHE A O 1
ATOM 671 N N . ALA A 1 92 ? -21.382 8.568 25.435 1.00 65.56 92 ALA A N 1
ATOM 672 C CA . ALA A 1 92 ? -22.805 8.833 25.323 1.00 65.56 92 ALA A CA 1
ATOM 673 C C . ALA A 1 92 ? -23.241 9.431 26.664 1.00 65.56 92 ALA A C 1
ATOM 675 O O . ALA A 1 92 ? -23.032 8.812 27.712 1.00 65.56 92 ALA A O 1
ATOM 676 N N . ALA A 1 93 ? -23.753 10.665 26.638 1.00 65.00 93 ALA A N 1
ATOM 677 C CA . ALA A 1 93 ? -24.277 11.312 27.828 1.00 65.00 93 ALA A CA 1
ATOM 678 C C . ALA A 1 93 ? -25.231 10.325 28.508 1.00 65.00 93 ALA A C 1
ATOM 680 O O . ALA A 1 93 ? -26.116 9.767 27.854 1.00 65.00 93 ALA A O 1
ATOM 681 N N . GLN A 1 94 ? -24.985 10.043 29.788 1.00 61.41 94 GLN A N 1
ATOM 682 C CA . GLN A 1 94 ? -25.790 9.093 30.549 1.00 61.41 94 GLN A CA 1
ATOM 683 C C . GLN A 1 94 ? -27.267 9.485 30.402 1.00 61.41 94 GLN A C 1
ATOM 685 O O . GLN A 1 94 ? -27.563 10.685 30.469 1.00 61.41 94 GLN A O 1
ATOM 690 N N . PRO A 1 95 ? -28.196 8.536 30.182 1.00 61.12 95 PRO A N 1
ATOM 691 C CA . PRO A 1 95 ? -29.609 8.873 30.161 1.00 61.12 95 PRO A CA 1
ATOM 692 C C . PRO A 1 95 ? -29.930 9.588 31.471 1.00 61.12 95 PRO A C 1
ATOM 694 O O . PRO A 1 95 ? -29.629 9.077 32.550 1.00 61.12 95 PRO A O 1
ATOM 697 N N . VAL A 1 96 ? -30.487 10.798 31.366 1.00 57.34 96 VAL A N 1
ATOM 698 C CA . VAL A 1 96 ? -31.030 11.530 32.510 1.00 57.34 96 VAL A CA 1
ATOM 699 C C . VAL A 1 96 ? -31.967 10.565 33.224 1.00 57.34 96 VAL A C 1
ATOM 701 O O . VAL A 1 96 ? -33.028 10.228 32.696 1.00 57.34 96 VAL A O 1
ATOM 704 N N . TYR A 1 97 ? -31.557 10.087 34.399 1.00 59.25 97 TYR A N 1
ATOM 705 C CA . TYR A 1 97 ? -32.454 9.393 35.305 1.00 59.25 97 TYR A CA 1
ATOM 706 C C . TYR A 1 97 ? -33.582 10.376 35.599 1.00 59.25 97 TYR A C 1
ATOM 708 O O . TYR A 1 97 ? -33.391 11.373 36.297 1.00 59.25 97 TYR A O 1
ATOM 716 N N . GLN A 1 98 ? -34.737 10.134 34.985 1.00 59.47 98 GLN A N 1
ATOM 717 C CA . GLN A 1 98 ? -35.971 10.832 35.298 1.00 59.47 98 GLN A CA 1
ATOM 718 C C . GLN A 1 98 ? -36.216 10.568 36.776 1.00 59.47 98 GLN A C 1
ATOM 720 O O . GLN A 1 98 ? -36.525 9.444 37.168 1.00 59.47 98 GLN A O 1
ATOM 725 N N . GLN A 1 99 ? -35.969 11.585 37.602 1.00 59.50 99 GLN A N 1
ATOM 726 C CA . GLN A 1 99 ? -36.271 11.529 39.021 1.00 59.50 99 GLN A CA 1
ATOM 727 C C . GLN A 1 99 ? -37.747 11.129 39.144 1.00 59.50 99 GLN A C 1
ATOM 729 O O . GLN A 1 99 ? -38.595 11.863 38.626 1.00 59.50 99 GLN A O 1
ATOM 734 N N . PRO A 1 100 ? -38.088 9.983 39.765 1.00 56.66 100 PRO A N 1
ATOM 735 C CA . PRO A 1 100 ? -39.476 9.694 40.065 1.00 56.66 100 PRO A CA 1
ATOM 736 C C . PRO A 1 100 ? -39.945 10.821 40.976 1.00 56.66 100 PRO A C 1
ATOM 738 O O . PRO A 1 100 ? -39.381 11.046 42.048 1.00 56.66 100 PRO A O 1
ATOM 741 N N . GLY A 1 101 ? -40.896 11.601 40.461 1.00 54.81 101 GLY A N 1
ATOM 742 C CA . GLY A 1 101 ? -41.364 12.817 41.094 1.00 54.81 101 GLY A CA 1
ATOM 743 C C . GLY A 1 101 ? -41.683 12.537 42.551 1.00 54.81 101 GLY A C 1
ATOM 744 O O . GLY A 1 101 ? -42.468 11.638 42.851 1.00 54.81 101 GLY A O 1
ATOM 745 N N . TYR A 1 102 ? -41.054 13.301 43.442 1.00 53.44 102 TYR A N 1
ATOM 746 C CA . TYR A 1 102 ? -41.458 13.388 44.833 1.00 53.44 102 TYR A CA 1
ATOM 747 C C . TYR A 1 102 ? -42.972 13.609 44.845 1.00 53.44 102 TYR A C 1
ATOM 749 O O . TYR A 1 102 ? -43.453 14.694 44.508 1.00 53.44 102 TYR A O 1
ATOM 757 N N . GLN A 1 103 ? -43.733 12.556 45.155 1.00 58.56 103 GLN A N 1
ATOM 758 C CA . GLN A 1 103 ? -45.164 12.665 45.366 1.00 58.56 103 GLN A CA 1
ATOM 759 C C . GLN A 1 103 ? -45.320 13.632 46.530 1.00 58.56 103 GLN A C 1
ATOM 761 O O . GLN A 1 103 ? -44.990 13.304 47.669 1.00 58.56 103 GLN A O 1
ATOM 766 N N . ARG A 1 104 ? -45.769 14.857 46.236 1.00 53.59 104 ARG A N 1
ATOM 767 C CA . ARG A 1 104 ? -46.212 15.781 47.271 1.00 53.59 104 ARG A CA 1
ATOM 768 C C . ARG A 1 104 ? -47.322 15.071 48.028 1.00 53.59 104 ARG A C 1
ATOM 770 O O . ARG A 1 104 ? -48.450 14.997 47.552 1.00 53.59 104 ARG A O 1
ATOM 777 N N . THR A 1 105 ? -46.999 14.557 49.208 1.00 58.22 105 THR A N 1
ATOM 778 C CA . THR A 1 105 ? -47.980 14.229 50.231 1.00 58.22 105 THR A CA 1
ATOM 779 C C . THR A 1 105 ? -48.688 15.529 50.577 1.00 58.22 105 THR A C 1
ATOM 781 O O . THR A 1 105 ? -48.213 16.322 51.390 1.00 58.22 105 THR A O 1
ATOM 784 N N . THR A 1 106 ? -49.811 15.793 49.916 1.00 58.50 106 THR A N 1
ATOM 785 C CA . THR A 1 106 ? -50.814 16.713 50.433 1.00 58.50 106 THR A CA 1
ATOM 786 C C . THR A 1 106 ? -51.370 16.051 51.679 1.00 58.50 106 THR A C 1
ATOM 788 O O . THR A 1 106 ? -52.300 15.251 51.599 1.00 58.50 106 THR A O 1
ATOM 791 N N . TYR A 1 107 ? -50.746 16.337 52.823 1.00 48.97 107 TYR A N 1
ATOM 792 C CA . TYR A 1 107 ? -51.369 16.146 54.122 1.00 48.97 107 TYR A CA 1
ATOM 793 C C . TYR A 1 107 ? -52.720 16.855 54.052 1.00 48.97 107 TYR A C 1
ATOM 795 O O . TYR A 1 107 ? -52.789 18.084 54.087 1.00 48.97 107 TYR A O 1
ATOM 803 N N . GLN A 1 108 ? -53.789 16.080 53.869 1.00 56.69 108 GLN A N 1
ATOM 804 C CA . GLN A 1 108 ? -55.132 16.570 54.098 1.00 56.69 108 GLN A CA 1
ATOM 805 C C . GLN A 1 108 ? -55.213 16.850 55.590 1.00 56.69 108 GLN A C 1
ATOM 807 O O . GLN A 1 108 ? -55.285 15.948 56.422 1.00 56.69 108 GLN A O 1
ATOM 812 N N . GLN A 1 109 ? -55.077 18.131 55.907 1.00 56.97 109 GLN A N 1
ATOM 813 C CA . GLN A 1 109 ? -55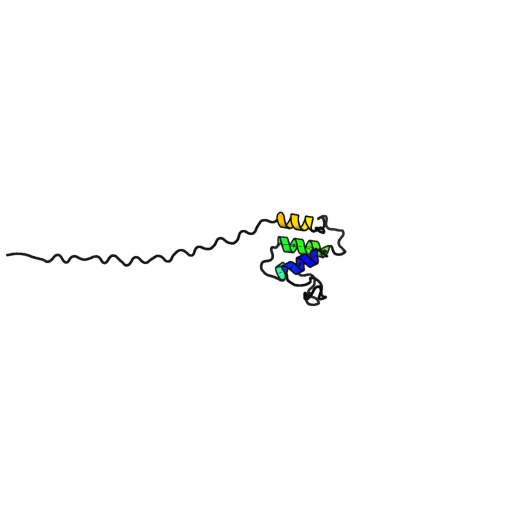.275 18.687 57.225 1.00 56.97 109 GLN A CA 1
ATOM 814 C C . GLN A 1 109 ? -56.732 18.398 57.604 1.00 56.97 109 GLN A C 1
ATOM 816 O O . GLN A 1 109 ? -57.652 19.077 57.152 1.00 56.97 109 GLN A O 1
ATOM 821 N N . GLY A 1 110 ? -56.943 17.315 58.354 1.00 52.75 110 GLY A N 1
ATOM 822 C CA . GLY A 1 110 ? -58.248 16.939 58.875 1.00 52.75 110 GLY A CA 1
ATOM 823 C C . GLY A 1 110 ? -58.798 18.084 59.714 1.00 52.75 110 GLY A C 1
ATOM 824 O O . GLY A 1 110 ? -58.216 18.463 60.730 1.00 52.75 110 GLY A O 1
ATOM 825 N N . THR A 1 111 ? -59.905 18.655 59.253 1.00 57.03 111 THR A N 1
ATOM 826 C CA . THR A 1 111 ? -60.670 19.683 59.948 1.00 57.03 111 THR A CA 1
ATOM 827 C C . THR A 1 111 ? -61.336 19.068 61.178 1.00 57.03 111 THR A C 1
ATOM 829 O O . THR A 1 111 ? -62.513 18.727 61.152 1.00 57.03 111 THR A O 1
ATOM 832 N N . TYR A 1 112 ? -60.598 18.934 62.279 1.00 48.50 112 TYR A N 1
ATOM 833 C CA . TYR A 1 112 ? -61.212 18.793 63.598 1.00 48.50 112 TYR A CA 1
ATOM 834 C C . TYR A 1 112 ? -61.563 20.187 64.121 1.00 48.50 112 TYR A C 1
ATOM 836 O O . TYR A 1 112 ? -60.867 20.781 64.944 1.00 48.50 112 TYR A O 1
ATOM 844 N N . GLY A 1 113 ? -62.651 20.724 63.569 1.00 48.78 113 GLY A N 1
ATOM 845 C CA . GLY A 1 113 ? -63.430 21.791 64.177 1.00 48.78 113 GLY A CA 1
ATOM 846 C C . GLY A 1 113 ? -64.415 21.192 65.183 1.00 48.78 113 GLY A C 1
ATOM 847 O O . GLY A 1 113 ? -65.319 20.465 64.790 1.00 48.78 113 GLY A O 1
ATOM 848 N N . ARG A 1 114 ? -64.153 21.491 66.460 1.00 42.25 114 ARG A N 1
ATOM 849 C CA . ARG A 1 114 ? -65.025 21.579 67.660 1.00 42.25 114 ARG A CA 1
ATOM 850 C C . ARG A 1 114 ? -66.549 21.664 67.411 1.00 42.25 114 ARG A C 1
ATOM 852 O O . ARG A 1 114 ? -66.946 22.203 66.379 1.00 42.25 114 ARG A O 1
ATOM 859 N N . PRO A 1 115 ? -67.413 21.229 68.353 1.00 54.50 115 PRO A N 1
ATOM 860 C CA . PRO A 1 115 ? -67.524 21.764 69.731 1.00 54.50 115 PRO A CA 1
ATOM 861 C C . PRO A 1 115 ? -66.972 20.866 70.837 1.00 54.50 115 PRO A C 1
ATOM 863 O O . PRO A 1 115 ? -67.175 19.636 70.760 1.00 54.50 115 PRO A O 1
#

Foldseek 3Di:
DVLQVLLCVLQVAGQACDDDPNHHHDPPPPHRDFSCVRDPPDDPLSSVLSVLQVVVPPDDPPDPDDRCPDPVSVVVSVVPDDDDDDPPPPPPDPPPPPPPDPPPPPPPPPPPDDD

Sequence (115 aa):
AIGALLYAALTKRWPYESDAYGLSGLPKGMGLIAPDQVRAGVHRGLSELAMRALANDGATASRQEPPCTTPDELAKAVAAMPRVLPPEPTFAAQPVYQQPGYQRTTYQQGTYGRP

Secondary structure (DSSP, 8-state):
-HHHHHHHHHHSS-SSSS-BTTBPPPPTT--S--HHHHSTT--HHHHHHHHHHHTTTT--TT--SPP--SHHHHHHHHHTSPP-PPPPP--PPPP--------------------